Protein AF-A0A3Q7X0E3-F1 (afdb_monomer_lite)

InterPro domains:
  IPR002014 VHS domain [PF00790] (7-84)
  IPR002014 VHS domain [PS50179] (8-110)
  IPR002014 VHS domain [SM00288] (1-106)
  IPR008942 ENTH/VHS [G3DSA:1.25.40.90] (5-108)
  IPR008942 ENTH/VHS [SSF48464] (6-112)
  IPR044836 TOM1-like protein, plant [PTHR45898] (6-149)

Secondary structure (DSSP, 8-state):
-PPPHHHHHHHHHHHHHHHT-S-HHHHHHHHHHHHHHHHHH-HHHHHHHHHTTHHHHHHHHHHTT--HHHHHHHHHHHHHHHHHTTGGGSS-HHHHHHHHHHHHTT-----------------PPP---------------------------------

pLDDT: mean 77.33, std 24.78, range [30.59, 98.56]

Foldseek 3Di:
DQDPLVNLLVLLVVLLVQCPDLDLVSNLVSLVVLLVCPVPNPDSSVVSCVVSVVLVSLLVCLVVPHDPSNNVSSLVSLVVVCVVQPECPGPRNSSNVSNVVCVVVVDDDPDDPPPPPPPDDDDDDDDDDDDDDDDDDDDDDDDDDDDDDDDDDDDDDDD

Structure (mmCIF, N/CA/C/O backbone):
data_AF-A0A3Q7X0E3-F1
#
_entry.id   AF-A0A3Q7X0E3-F1
#
loop_
_atom_site.group_PDB
_atom_site.id
_atom_site.type_symbol
_atom_site.label_atom_id
_atom_site.label_alt_id
_atom_site.label_comp_id
_atom_site.label_asym_id
_atom_site.label_entity_id
_atom_site.label_seq_id
_atom_site.pdbx_PDB_ins_code
_atom_site.Cartn_x
_atom_site.Cartn_y
_atom_site.Cartn_z
_atom_site.occupancy
_atom_site.B_iso_or_equiv
_atom_site.auth_seq_id
_atom_site.auth_comp_id
_atom_site.auth_asym_id
_atom_site.auth_atom_id
_atom_site.pdbx_PDB_model_num
ATOM 1 N N . MET A 1 1 ? 23.088 -4.680 -8.335 1.00 47.22 1 MET A N 1
ATOM 2 C CA . MET A 1 1 ? 22.892 -6.137 -8.509 1.00 47.22 1 MET A CA 1
ATOM 3 C C . MET A 1 1 ? 21.424 -6.369 -8.857 1.00 47.22 1 MET A C 1
ATOM 5 O O . MET A 1 1 ? 20.577 -6.097 -8.020 1.00 47.22 1 MET A O 1
ATOM 9 N N . LEU A 1 2 ? 21.110 -6.764 -10.096 1.00 57.62 2 LEU A N 1
ATOM 10 C CA . LEU A 1 2 ? 19.732 -7.052 -10.519 1.00 57.62 2 LEU A CA 1
ATOM 11 C C . LEU A 1 2 ? 19.288 -8.387 -9.910 1.00 57.62 2 LEU A C 1
ATOM 13 O O . LEU A 1 2 ? 19.936 -9.412 -10.114 1.00 57.62 2 LEU A O 1
ATOM 17 N N . VAL A 1 3 ? 18.200 -8.375 -9.143 1.00 57.78 3 VAL A N 1
ATOM 18 C CA . VAL A 1 3 ? 17.571 -9.601 -8.643 1.00 57.78 3 VAL A CA 1
ATOM 19 C C . VAL A 1 3 ? 16.914 -10.303 -9.843 1.00 57.78 3 VAL A C 1
ATOM 21 O O . VAL A 1 3 ? 16.096 -9.676 -10.515 1.00 57.78 3 VAL A O 1
ATOM 24 N N . PRO A 1 4 ? 17.234 -11.576 -10.145 1.00 67.88 4 PRO A N 1
ATOM 25 C CA . PRO A 1 4 ? 16.556 -12.326 -11.201 1.00 67.88 4 PRO A CA 1
ATOM 26 C C . PRO A 1 4 ? 15.030 -12.305 -11.009 1.00 67.88 4 PRO A C 1
ATOM 28 O O . PRO A 1 4 ? 14.557 -12.533 -9.895 1.00 67.88 4 PRO A O 1
ATOM 31 N N . GLY A 1 5 ? 14.255 -12.078 -12.075 1.00 60.34 5 GLY A N 1
ATOM 32 C CA . GLY A 1 5 ? 12.800 -11.845 -11.986 1.00 60.34 5 GLY A CA 1
ATOM 33 C C . GLY A 1 5 ? 11.996 -12.951 -11.280 1.00 60.34 5 GLY A C 1
ATOM 34 O O . GLY A 1 5 ? 11.009 -12.668 -10.605 1.00 60.34 5 GLY A O 1
ATOM 35 N N . TRP A 1 6 ? 12.449 -14.210 -11.334 1.00 64.06 6 TRP A N 1
ATOM 36 C CA . TRP A 1 6 ? 11.823 -15.312 -10.589 1.00 64.06 6 TRP A CA 1
ATOM 37 C C . TRP A 1 6 ? 12.011 -15.183 -9.069 1.00 64.06 6 TRP A C 1
ATOM 39 O O . TRP A 1 6 ? 11.071 -15.422 -8.315 1.00 64.06 6 TRP A O 1
ATOM 49 N N . LYS A 1 7 ? 13.174 -14.695 -8.612 1.00 77.12 7 LYS A N 1
ATOM 50 C CA . LYS A 1 7 ? 13.427 -14.433 -7.187 1.00 77.12 7 LYS A CA 1
ATOM 51 C C . LYS A 1 7 ? 12.563 -13.282 -6.672 1.00 77.12 7 LYS A C 1
ATOM 53 O O . LYS A 1 7 ? 12.063 -13.361 -5.554 1.00 77.12 7 LYS A O 1
ATOM 58 N N . ALA A 1 8 ? 12.341 -12.241 -7.480 1.00 80.56 8 ALA A N 1
ATOM 59 C CA . ALA A 1 8 ? 11.477 -11.119 -7.103 1.00 80.56 8 ALA A CA 1
ATOM 60 C C . ALA A 1 8 ? 10.033 -11.581 -6.842 1.00 80.56 8 ALA A C 1
ATOM 62 O O . ALA A 1 8 ? 9.452 -11.263 -5.803 1.00 80.56 8 ALA A O 1
ATOM 63 N N . LYS A 1 9 ? 9.485 -12.411 -7.736 1.00 88.62 9 LYS A N 1
ATOM 64 C CA . LYS A 1 9 ? 8.144 -12.991 -7.590 1.00 88.62 9 LYS A CA 1
ATOM 65 C C . LYS A 1 9 ? 7.992 -13.811 -6.305 1.00 88.62 9 LYS A C 1
ATOM 67 O O . LYS A 1 9 ? 6.984 -13.687 -5.607 1.00 88.62 9 LYS A O 1
ATOM 72 N N . ASP A 1 10 ? 8.984 -14.631 -5.969 1.00 91.31 10 ASP A N 1
ATOM 73 C CA . ASP A 1 10 ? 8.937 -15.471 -4.768 1.00 91.31 10 ASP A CA 1
ATOM 74 C C . ASP A 1 10 ? 9.061 -14.656 -3.477 1.00 91.31 10 ASP A C 1
ATOM 76 O O . AS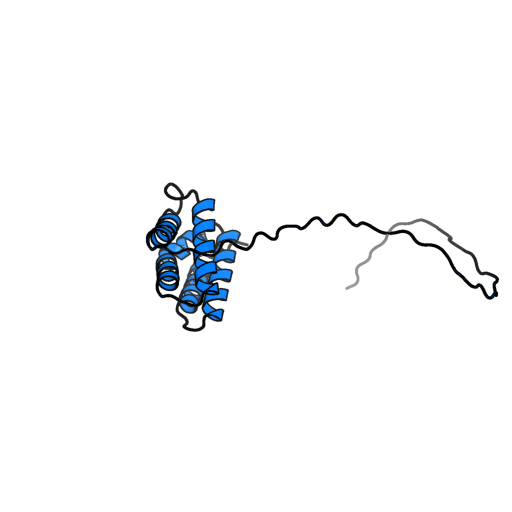P A 1 10 ? 8.332 -14.907 -2.513 1.00 91.31 10 ASP A O 1
ATOM 80 N N . VAL A 1 11 ? 9.903 -13.617 -3.474 1.00 92.50 11 VAL A N 1
ATOM 81 C CA . VAL A 1 11 ? 9.999 -12.665 -2.358 1.00 92.50 11 VAL A CA 1
ATOM 82 C C . VAL A 1 11 ? 8.658 -11.963 -2.130 1.00 92.50 11 VAL A C 1
ATOM 84 O O . VAL A 1 11 ? 8.159 -11.930 -1.003 1.00 92.50 11 VAL A O 1
ATOM 87 N N . VAL A 1 12 ? 8.018 -11.466 -3.191 1.00 95.75 12 VAL A N 1
ATOM 88 C CA . VAL A 1 12 ? 6.717 -10.785 -3.101 1.00 95.75 12 VAL A CA 1
ATOM 89 C C . VAL A 1 12 ? 5.618 -11.739 -2.613 1.00 95.75 12 VAL A C 1
ATOM 91 O O . VAL A 1 12 ? 4.822 -11.376 -1.742 1.00 95.75 12 VAL A O 1
ATOM 94 N N . LYS A 1 13 ? 5.606 -12.998 -3.070 1.00 95.56 13 LYS A N 1
ATOM 95 C CA . LYS A 1 13 ? 4.704 -14.035 -2.533 1.00 95.56 13 LYS A CA 1
ATOM 96 C C . LYS A 1 13 ? 4.932 -14.296 -1.043 1.00 95.56 13 LYS A C 1
ATOM 98 O O . LYS A 1 13 ? 3.964 -14.448 -0.293 1.00 95.56 13 LYS A O 1
ATOM 103 N N . ALA A 1 14 ? 6.187 -14.349 -0.597 1.00 96.62 14 ALA A N 1
ATOM 104 C CA . ALA A 1 14 ? 6.509 -14.537 0.812 1.00 96.62 14 ALA A CA 1
ATOM 105 C C . ALA A 1 14 ? 6.001 -13.360 1.661 1.00 96.62 14 ALA A C 1
ATOM 107 O O . ALA A 1 14 ? 5.378 -13.585 2.701 1.00 96.62 14 ALA A O 1
ATOM 108 N N . ILE A 1 15 ? 6.173 -12.122 1.189 1.00 97.69 15 ILE A N 1
ATOM 109 C CA . ILE A 1 15 ? 5.626 -10.918 1.836 1.00 97.69 15 ILE A CA 1
ATOM 110 C C . ILE A 1 15 ? 4.105 -10.994 1.917 1.00 97.69 15 ILE A C 1
ATOM 112 O O . ILE A 1 15 ? 3.545 -10.837 3.002 1.00 97.69 15 ILE A O 1
ATOM 116 N N . LYS A 1 16 ? 3.429 -11.329 0.812 1.00 98.12 16 LYS A N 1
ATOM 117 C CA . LYS A 1 16 ? 1.973 -11.524 0.783 1.00 98.12 16 LYS A CA 1
ATOM 118 C C . LYS A 1 16 ? 1.508 -12.514 1.855 1.00 98.12 16 LYS A C 1
ATOM 120 O O . LYS A 1 16 ? 0.546 -12.240 2.572 1.00 98.12 16 LYS A O 1
ATOM 125 N N . LYS A 1 17 ? 2.211 -13.641 2.020 1.00 98.06 17 LYS A N 1
ATOM 126 C CA . LYS A 1 17 ? 1.914 -14.625 3.074 1.00 98.06 17 LYS A CA 1
ATOM 127 C C . LYS A 1 17 ? 2.066 -14.030 4.479 1.00 98.06 17 LYS A C 1
ATOM 129 O O . LYS A 1 17 ? 1.244 -14.319 5.345 1.00 98.06 17 LYS A O 1
ATOM 134 N N . ARG A 1 18 ? 3.088 -13.200 4.719 1.00 98.19 18 ARG A N 1
ATOM 135 C CA . ARG A 1 18 ? 3.309 -12.537 6.018 1.00 98.19 18 ARG A CA 1
ATOM 136 C C . ARG A 1 18 ? 2.264 -11.457 6.315 1.00 98.19 18 ARG A C 1
ATOM 138 O O . ARG A 1 18 ? 1.818 -11.382 7.454 1.00 98.19 18 ARG A O 1
ATOM 145 N N . LEU A 1 19 ? 1.794 -10.717 5.309 1.00 97.62 19 LEU A N 1
ATOM 146 C CA . LEU A 1 19 ? 0.678 -9.767 5.450 1.00 97.62 19 LEU A CA 1
ATOM 147 C C . LEU A 1 19 ? -0.633 -10.458 5.867 1.00 97.62 19 LEU A C 1
ATOM 149 O O . LEU A 1 19 ? -1.445 -9.873 6.580 1.00 97.62 19 LEU A O 1
ATOM 153 N N . GLY A 1 20 ? -0.831 -11.717 5.468 1.00 95.19 20 GLY A N 1
ATOM 154 C CA . GLY A 1 20 ? -1.972 -12.537 5.889 1.00 95.19 20 GLY A CA 1
ATOM 155 C C . GLY A 1 20 ? -1.880 -13.113 7.310 1.00 95.19 20 GLY A C 1
ATOM 156 O O . GLY A 1 20 ? -2.808 -13.797 7.740 1.00 95.19 20 GLY A O 1
ATOM 157 N N . ASN A 1 21 ? -0.781 -12.886 8.039 1.00 95.75 21 ASN A N 1
ATOM 158 C CA . ASN A 1 21 ? -0.618 -13.378 9.407 1.00 95.75 21 ASN A CA 1
ATOM 159 C C . ASN A 1 21 ? -1.484 -12.570 10.393 1.00 95.75 21 ASN A C 1
ATOM 161 O O . ASN A 1 21 ? -1.670 -11.372 10.217 1.00 95.75 21 ASN A O 1
ATOM 165 N N . LYS A 1 22 ? -1.989 -13.215 11.452 1.00 93.00 22 LYS A N 1
ATOM 166 C CA . LYS A 1 22 ? -2.748 -12.558 12.532 1.00 93.00 22 LYS A CA 1
ATOM 167 C C . LYS A 1 22 ? -1.864 -11.739 13.479 1.00 93.00 22 LYS A C 1
ATOM 169 O O . LYS A 1 22 ? -2.374 -10.889 14.196 1.00 93.00 22 LYS A O 1
ATOM 174 N N . ASN A 1 23 ? -0.563 -12.026 13.525 1.00 96.75 23 ASN A N 1
ATOM 175 C CA . ASN A 1 23 ? 0.375 -11.340 14.402 1.00 96.75 23 ASN A CA 1
ATOM 176 C C . ASN A 1 23 ? 0.699 -9.932 13.849 1.00 96.75 23 ASN A C 1
ATOM 178 O O . ASN A 1 23 ? 1.258 -9.839 12.749 1.00 96.75 23 ASN A O 1
ATOM 182 N N . PRO A 1 24 ? 0.415 -8.852 14.603 1.00 96.62 24 PRO A N 1
ATOM 183 C CA . PRO A 1 24 ? 0.584 -7.482 14.119 1.00 96.62 24 PRO A CA 1
ATOM 184 C C . PRO A 1 24 ? 2.049 -7.123 13.848 1.00 96.62 24 PRO A C 1
ATOM 186 O O . PRO A 1 24 ? 2.336 -6.506 12.827 1.00 96.62 24 PRO A O 1
ATOM 189 N N . ASN A 1 25 ? 3.000 -7.598 14.660 1.00 97.62 25 ASN A N 1
ATOM 190 C CA . ASN A 1 25 ? 4.431 -7.374 14.414 1.00 97.62 25 ASN A CA 1
ATOM 191 C C . ASN A 1 25 ? 4.882 -8.030 13.102 1.00 97.62 25 ASN A C 1
ATOM 193 O O . ASN A 1 25 ? 5.638 -7.444 12.333 1.00 97.62 25 ASN A O 1
ATOM 197 N N . THR A 1 26 ? 4.373 -9.229 12.801 1.00 98.25 26 THR A N 1
ATOM 198 C CA . THR A 1 26 ? 4.659 -9.902 11.524 1.00 98.25 26 THR A CA 1
ATOM 199 C C . THR A 1 26 ? 4.139 -9.093 10.339 1.00 98.25 26 THR A C 1
ATOM 201 O O . THR A 1 26 ? 4.840 -8.966 9.335 1.00 98.25 26 THR A O 1
ATOM 204 N N . GLN A 1 27 ? 2.930 -8.537 10.445 1.00 98.00 27 GLN A N 1
ATOM 205 C CA . GLN A 1 27 ? 2.375 -7.671 9.407 1.00 98.00 27 GLN A CA 1
ATOM 206 C C . GLN A 1 27 ? 3.187 -6.381 9.274 1.00 98.00 27 GLN A C 1
ATOM 208 O O . GLN A 1 27 ? 3.565 -6.025 8.162 1.00 98.00 27 GLN A O 1
ATOM 213 N N . LEU A 1 28 ? 3.511 -5.721 10.387 1.00 98.12 28 LEU A N 1
ATOM 214 C CA . LEU A 1 28 ? 4.259 -4.467 10.404 1.00 98.12 28 LEU A CA 1
ATOM 215 C C . LEU A 1 28 ? 5.621 -4.613 9.716 1.00 98.12 28 LEU A C 1
ATOM 217 O O . LEU A 1 28 ? 5.928 -3.858 8.794 1.00 98.12 28 LEU A O 1
ATOM 221 N N . TYR A 1 29 ? 6.404 -5.628 10.093 1.00 98.38 29 TYR A N 1
ATOM 222 C CA . TYR A 1 29 ? 7.699 -5.884 9.461 1.00 98.38 29 TYR A CA 1
ATOM 223 C C . TYR A 1 29 ? 7.565 -6.268 7.985 1.00 98.38 29 TYR A C 1
ATOM 225 O O . TYR A 1 29 ? 8.403 -5.874 7.176 1.00 98.38 29 TYR A O 1
ATOM 233 N N . ALA A 1 30 ? 6.501 -6.979 7.601 1.00 98.50 30 ALA A N 1
ATOM 234 C CA . ALA A 1 30 ? 6.238 -7.276 6.196 1.00 98.50 30 ALA A CA 1
ATOM 235 C C . ALA A 1 30 ? 5.938 -6.006 5.382 1.00 98.50 30 ALA A C 1
ATOM 237 O O . ALA A 1 30 ? 6.432 -5.881 4.263 1.00 98.50 30 ALA A O 1
ATOM 238 N N . VAL A 1 31 ? 5.185 -5.050 5.941 1.00 98.31 31 VAL A N 1
ATOM 239 C CA . VAL A 1 31 ? 4.919 -3.749 5.302 1.00 98.31 31 VAL A CA 1
ATOM 240 C C . VAL A 1 31 ? 6.204 -2.922 5.197 1.00 98.31 31 VAL A C 1
ATOM 242 O O . VAL A 1 31 ? 6.473 -2.352 4.144 1.00 98.31 31 VAL A O 1
ATOM 245 N N . MET A 1 32 ? 7.037 -2.897 6.242 1.00 97.94 32 MET A N 1
ATOM 246 C CA . MET A 1 32 ? 8.328 -2.197 6.206 1.00 97.94 32 MET A CA 1
ATOM 247 C C . MET A 1 32 ? 9.268 -2.784 5.149 1.00 97.94 32 MET A C 1
ATOM 249 O O . MET A 1 32 ? 9.874 -2.034 4.389 1.00 97.94 32 MET A O 1
ATOM 253 N N . LEU A 1 33 ? 9.364 -4.113 5.065 1.00 97.88 33 LEU A N 1
ATOM 254 C CA . LEU A 1 33 ? 10.173 -4.773 4.043 1.00 97.88 33 LEU A CA 1
ATOM 255 C C . LEU A 1 33 ? 9.650 -4.473 2.634 1.00 97.88 33 LEU A C 1
ATOM 257 O O . LEU A 1 33 ? 10.441 -4.188 1.738 1.00 97.88 33 LEU A O 1
ATOM 261 N N . LEU A 1 34 ? 8.327 -4.510 2.444 1.00 97.88 34 LEU A N 1
ATOM 262 C CA . LEU A 1 34 ? 7.690 -4.171 1.174 1.00 97.88 34 LEU A CA 1
ATOM 263 C C . LEU A 1 34 ? 8.053 -2.750 0.725 1.00 97.88 34 LEU A C 1
ATOM 265 O O . LEU A 1 34 ? 8.430 -2.561 -0.427 1.00 97.88 34 LEU A O 1
ATOM 269 N N . GLU A 1 35 ? 7.988 -1.775 1.632 1.00 97.12 35 GLU A N 1
ATOM 270 C CA . GLU A 1 35 ? 8.394 -0.394 1.356 1.00 97.12 35 GLU A CA 1
ATOM 271 C C . GLU A 1 35 ? 9.859 -0.300 0.934 1.00 97.12 35 GLU A C 1
ATOM 273 O O . GLU A 1 35 ? 10.168 0.347 -0.064 1.00 97.12 35 GLU A O 1
ATOM 278 N N . MET A 1 36 ? 10.764 -0.981 1.645 1.00 96.62 36 MET A N 1
ATOM 279 C CA . MET A 1 36 ? 12.184 -0.948 1.289 1.00 96.62 36 MET A CA 1
ATOM 280 C C . MET A 1 36 ? 12.423 -1.558 -0.092 1.00 96.62 36 MET A C 1
ATOM 282 O O . MET A 1 36 ? 13.182 -1.001 -0.877 1.00 96.62 36 MET A O 1
ATOM 286 N N . LEU A 1 37 ? 11.759 -2.663 -0.432 1.00 94.81 37 LEU A N 1
ATOM 287 C CA . LEU A 1 37 ? 11.895 -3.258 -1.761 1.00 94.81 37 LEU A CA 1
ATOM 288 C C . LEU A 1 37 ? 11.382 -2.318 -2.857 1.00 94.81 37 LEU A C 1
ATOM 290 O O . LEU A 1 37 ? 12.083 -2.119 -3.848 1.00 94.81 37 LEU A O 1
ATOM 294 N N . MET A 1 38 ? 10.204 -1.717 -2.657 1.00 95.62 38 MET A N 1
ATOM 295 C CA . MET A 1 38 ? 9.610 -0.758 -3.596 1.00 95.62 38 MET A CA 1
ATOM 296 C C . MET A 1 38 ? 10.518 0.447 -3.841 1.00 95.62 38 MET A C 1
ATOM 298 O O . MET A 1 38 ? 10.786 0.784 -4.989 1.00 95.62 38 MET A O 1
ATOM 302 N N . ASN A 1 39 ? 11.094 1.016 -2.783 1.00 94.31 39 ASN A N 1
ATOM 303 C CA . ASN A 1 39 ? 11.918 2.217 -2.903 1.00 94.31 39 ASN A CA 1
ATOM 304 C C . ASN A 1 39 ? 13.308 1.969 -3.514 1.00 94.31 39 ASN A C 1
ATOM 306 O O . ASN A 1 39 ? 13.917 2.912 -4.009 1.00 94.31 39 ASN A O 1
ATOM 310 N N . ASN A 1 40 ? 13.832 0.737 -3.469 1.00 93.62 40 ASN A N 1
ATOM 311 C CA . ASN A 1 40 ? 15.226 0.456 -3.846 1.00 93.62 40 ASN A CA 1
ATOM 312 C C . ASN A 1 40 ? 15.395 -0.346 -5.148 1.00 93.62 40 ASN A C 1
ATOM 314 O O . ASN A 1 40 ? 16.491 -0.360 -5.704 1.00 93.62 40 ASN A O 1
ATOM 318 N N . ILE A 1 41 ? 14.364 -1.050 -5.631 1.00 90.12 41 ILE A N 1
ATOM 319 C CA . ILE A 1 41 ? 14.482 -1.958 -6.794 1.00 90.12 41 ILE A CA 1
ATOM 320 C C . ILE A 1 41 ? 13.866 -1.354 -8.069 1.00 90.12 41 ILE A C 1
ATOM 322 O O . ILE A 1 41 ? 14.226 -1.755 -9.176 1.00 90.12 41 ILE A O 1
ATOM 326 N N . GLY A 1 42 ? 12.983 -0.361 -7.930 1.00 87.00 42 GLY A N 1
ATOM 327 C CA . GLY A 1 42 ? 12.333 0.321 -9.050 1.00 87.00 42 GLY A CA 1
ATOM 328 C C . GLY A 1 42 ? 11.158 -0.456 -9.653 1.00 87.00 42 GLY A C 1
ATOM 329 O O . GLY A 1 42 ? 10.653 -1.422 -9.081 1.00 87.00 42 GLY A O 1
ATOM 330 N N . ASP A 1 43 ? 10.710 -0.028 -10.833 1.00 93.19 43 ASP A N 1
ATOM 331 C CA . ASP A 1 43 ? 9.405 -0.371 -11.425 1.00 93.19 43 ASP A CA 1
ATOM 332 C C . ASP A 1 43 ? 9.048 -1.860 -11.479 1.00 93.19 43 ASP A C 1
ATOM 334 O O . ASP A 1 43 ? 7.877 -2.216 -11.329 1.00 93.19 43 ASP A O 1
ATOM 338 N N . HIS A 1 44 ? 10.029 -2.743 -11.677 1.00 92.44 44 HIS A N 1
ATOM 339 C CA . HIS A 1 44 ? 9.764 -4.179 -11.759 1.00 92.44 44 HIS A CA 1
ATOM 340 C C . HIS A 1 44 ? 9.118 -4.718 -10.477 1.00 92.44 44 HIS A C 1
ATOM 342 O O . HIS A 1 44 ? 8.239 -5.578 -10.540 1.00 92.44 44 HIS A O 1
ATOM 348 N N . ILE A 1 45 ? 9.505 -4.201 -9.306 1.00 95.19 45 ILE A N 1
ATOM 349 C CA . ILE A 1 45 ? 8.923 -4.678 -8.054 1.00 95.19 45 ILE A CA 1
ATOM 350 C C . ILE A 1 45 ? 7.497 -4.161 -7.863 1.00 95.19 45 ILE A C 1
ATOM 352 O O . ILE A 1 45 ? 6.653 -4.905 -7.373 1.00 95.19 45 ILE A O 1
ATOM 356 N N . HIS A 1 46 ? 7.191 -2.945 -8.325 1.00 96.88 46 HIS A N 1
ATOM 357 C CA . HIS A 1 46 ? 5.829 -2.410 -8.318 1.00 96.88 46 HIS A CA 1
ATOM 358 C C . HIS A 1 46 ? 4.890 -3.262 -9.180 1.00 96.88 46 HIS A C 1
ATOM 360 O O . HIS A 1 46 ? 3.793 -3.597 -8.736 1.00 96.88 46 HIS A O 1
ATOM 366 N N . GLN A 1 47 ? 5.348 -3.701 -10.359 1.00 96.06 47 GLN A N 1
ATOM 367 C CA . GLN A 1 47 ? 4.605 -4.654 -11.192 1.00 96.06 47 GLN A CA 1
ATOM 368 C C . GLN A 1 47 ? 4.319 -5.954 -10.433 1.00 96.06 47 GLN A C 1
ATOM 370 O O . GLN A 1 47 ? 3.169 -6.371 -10.353 1.00 96.06 47 GLN A O 1
ATOM 375 N N . GLN A 1 48 ? 5.327 -6.548 -9.781 1.00 96.12 48 GLN A N 1
ATOM 376 C CA . GLN A 1 48 ? 5.120 -7.768 -8.991 1.00 96.12 48 GLN A CA 1
ATOM 377 C C . GLN A 1 48 ? 4.142 -7.565 -7.822 1.00 96.12 48 GLN A C 1
ATOM 379 O O . GLN A 1 48 ? 3.364 -8.462 -7.511 1.00 96.12 48 GLN A O 1
ATOM 384 N N . VAL A 1 49 ? 4.161 -6.404 -7.162 1.00 97.75 49 VAL A N 1
ATOM 385 C CA . VAL A 1 49 ? 3.237 -6.062 -6.065 1.00 97.75 49 VAL A CA 1
ATOM 386 C C . VAL A 1 49 ? 1.790 -5.981 -6.552 1.00 97.75 49 VAL A C 1
ATOM 388 O O . VAL A 1 49 ? 0.884 -6.444 -5.849 1.00 97.75 49 VAL A O 1
ATOM 391 N N . ILE A 1 50 ? 1.585 -5.424 -7.747 1.00 97.50 50 ILE A N 1
ATOM 392 C CA . ILE A 1 50 ? 0.279 -5.355 -8.408 1.00 97.50 50 ILE A CA 1
ATOM 393 C C . ILE A 1 50 ? -0.163 -6.759 -8.827 1.00 97.50 50 ILE A C 1
ATOM 395 O O . ILE A 1 50 ? -1.205 -7.208 -8.365 1.00 97.50 50 ILE A O 1
ATOM 399 N N . ASP A 1 51 ? 0.658 -7.491 -9.583 1.00 96.75 51 ASP A N 1
ATOM 400 C CA . ASP A 1 51 ? 0.347 -8.845 -10.068 1.00 96.75 51 ASP A CA 1
ATOM 401 C C . ASP A 1 51 ? 0.062 -9.831 -8.924 1.00 96.75 51 ASP A C 1
ATOM 403 O O . ASP A 1 51 ? -0.734 -10.764 -9.046 1.00 96.75 51 ASP A O 1
ATOM 407 N N . ALA A 1 52 ? 0.726 -9.644 -7.781 1.00 96.94 52 ALA A N 1
ATOM 408 C CA . ALA A 1 52 ? 0.511 -10.451 -6.590 1.00 96.94 52 ALA A CA 1
ATOM 409 C C . ALA A 1 52 ? -0.723 -10.028 -5.779 1.00 96.94 52 ALA A C 1
ATOM 411 O O . ALA A 1 52 ? -0.989 -10.656 -4.752 1.00 96.94 52 ALA A O 1
ATOM 412 N N . GLU A 1 53 ? -1.487 -9.017 -6.190 1.00 97.75 53 GLU A N 1
ATOM 413 C CA . GLU A 1 53 ? -2.674 -8.517 -5.487 1.00 97.75 53 GLU A CA 1
ATOM 414 C C . GLU A 1 53 ? -2.370 -8.113 -4.030 1.00 97.75 53 GLU A C 1
ATOM 416 O O . GLU A 1 53 ? -3.138 -8.396 -3.103 1.00 97.75 53 GLU A O 1
ATOM 421 N N . ILE A 1 54 ? -1.220 -7.472 -3.790 1.00 98.50 54 ILE A N 1
ATOM 422 C CA . ILE A 1 54 ? -0.857 -6.984 -2.450 1.00 98.50 54 ILE A CA 1
ATOM 423 C C . ILE A 1 54 ? -1.643 -5.721 -2.091 1.00 98.50 54 ILE A C 1
ATOM 425 O O . ILE A 1 54 ? -2.113 -5.606 -0.960 1.00 98.50 54 ILE A O 1
ATOM 429 N N . ILE A 1 55 ? -1.839 -4.794 -3.034 1.00 98.56 55 ILE A N 1
ATOM 430 C CA . ILE A 1 55 ? -2.530 -3.517 -2.776 1.00 98.56 55 ILE A CA 1
ATOM 431 C C . ILE A 1 55 ? -3.941 -3.738 -2.179 1.00 98.56 55 ILE A C 1
ATOM 433 O O . ILE A 1 55 ? -4.238 -3.154 -1.133 1.00 98.56 55 ILE A O 1
ATOM 437 N N . PRO A 1 56 ? -4.797 -4.633 -2.716 1.00 98.25 56 PRO A N 1
ATOM 438 C CA . PRO A 1 56 ? -6.097 -4.923 -2.103 1.00 98.25 56 PRO A CA 1
ATOM 439 C C . PRO A 1 56 ? -6.008 -5.540 -0.700 1.00 98.25 56 PRO A C 1
ATOM 441 O O . PRO A 1 56 ? -6.893 -5.328 0.134 1.00 98.25 56 PRO A O 1
ATOM 444 N N . ILE A 1 57 ? -4.948 -6.303 -0.405 1.00 98.06 57 ILE A N 1
ATOM 445 C CA . ILE A 1 57 ? -4.709 -6.860 0.935 1.00 98.06 57 ILE A CA 1
ATOM 446 C C . ILE A 1 57 ? -4.401 -5.736 1.921 1.00 98.06 57 ILE A C 1
ATOM 448 O O . ILE A 1 57 ? -4.987 -5.711 3.002 1.00 98.06 57 ILE A O 1
ATOM 452 N N . LEU A 1 58 ? -3.546 -4.789 1.535 1.00 98.12 58 LEU A N 1
ATOM 453 C CA . LEU A 1 58 ? -3.211 -3.618 2.343 1.00 98.12 58 LEU A CA 1
ATOM 454 C C . LEU A 1 58 ? -4.467 -2.809 2.702 1.00 98.12 58 LEU A C 1
ATOM 456 O O . LEU A 1 58 ? -4.730 -2.566 3.881 1.00 98.12 58 LEU A O 1
ATOM 460 N N . VAL A 1 59 ? -5.307 -2.495 1.711 1.00 97.56 59 VAL A N 1
ATOM 461 C CA . VAL A 1 59 ? -6.588 -1.794 1.920 1.00 97.56 59 VAL A CA 1
ATOM 462 C C . VAL A 1 59 ? -7.493 -2.563 2.888 1.00 97.56 59 VAL A C 1
ATOM 464 O O . VAL A 1 59 ? -8.059 -1.988 3.820 1.00 97.56 59 VAL A O 1
ATOM 467 N N . LYS A 1 60 ? -7.601 -3.886 2.717 1.00 97.00 60 LYS A N 1
ATOM 468 C CA . LYS A 1 60 ? -8.407 -4.750 3.590 1.00 97.00 60 LYS A CA 1
ATOM 469 C C . LYS A 1 60 ? -7.906 -4.736 5.037 1.00 97.00 60 LYS A C 1
ATOM 471 O O . LYS A 1 60 ? -8.730 -4.699 5.948 1.00 97.00 60 LYS A O 1
ATOM 476 N N . ILE A 1 61 ? -6.589 -4.755 5.258 1.00 96.06 61 ILE A N 1
ATOM 477 C CA . ILE A 1 61 ? -5.991 -4.673 6.601 1.00 96.06 61 ILE A CA 1
ATOM 478 C C . ILE A 1 61 ? -6.355 -3.336 7.259 1.00 96.06 61 ILE A C 1
ATOM 480 O O . ILE A 1 61 ? -6.789 -3.330 8.414 1.00 96.06 61 ILE A O 1
ATOM 484 N N . VAL A 1 62 ? -6.261 -2.219 6.530 1.00 95.50 62 VAL A N 1
ATOM 485 C CA . VAL A 1 62 ? -6.606 -0.893 7.072 1.00 95.50 62 VAL A CA 1
ATOM 486 C C . VAL A 1 62 ? -8.088 -0.798 7.438 1.00 95.50 62 VAL A C 1
ATOM 488 O O . VAL A 1 62 ? -8.417 -0.306 8.521 1.00 95.50 62 VAL A O 1
ATOM 491 N N . LYS A 1 63 ? -8.978 -1.316 6.580 1.00 93.75 63 LYS A N 1
ATOM 492 C CA . LYS A 1 63 ? -10.436 -1.283 6.787 1.00 93.75 63 LYS A CA 1
ATOM 493 C C . LYS A 1 63 ? -10.921 -2.203 7.916 1.00 93.75 63 LYS A C 1
ATOM 495 O O . LYS A 1 63 ? -11.893 -1.876 8.587 1.00 93.75 63 LYS A O 1
ATOM 500 N N . LYS A 1 64 ? -10.240 -3.323 8.188 1.00 90.44 64 LYS A N 1
ATOM 501 C CA . LYS A 1 64 ? -10.638 -4.307 9.220 1.00 90.44 64 LYS A CA 1
ATOM 502 C C . LYS A 1 64 ? -10.376 -3.887 10.677 1.00 90.44 64 LYS A C 1
ATOM 504 O O . LYS A 1 64 ? -10.470 -4.733 11.559 1.00 90.44 64 LYS A O 1
ATOM 509 N N . LYS A 1 65 ? -10.059 -2.612 10.947 1.00 74.38 65 LYS A N 1
ATOM 510 C CA . LYS A 1 65 ? -9.650 -2.120 12.282 1.00 74.38 65 LYS A CA 1
ATOM 511 C C . LYS A 1 65 ? -8.527 -2.972 12.908 1.00 74.38 65 LYS A C 1
ATOM 513 O O . LYS A 1 65 ? -8.567 -3.286 14.091 1.00 74.38 65 LYS A O 1
ATOM 518 N N . SER A 1 66 ? -7.537 -3.349 12.099 1.00 79.31 66 SER A N 1
ATOM 519 C CA . SER A 1 66 ? -6.298 -3.996 12.562 1.00 79.31 66 SER A CA 1
ATOM 520 C C . SER A 1 66 ? -5.521 -3.120 13.562 1.00 79.31 66 SER A C 1
ATOM 522 O O . SER A 1 66 ? -5.897 -1.975 13.819 1.00 79.31 66 SER A O 1
ATOM 524 N N . ASP A 1 67 ? -4.421 -3.646 14.099 1.00 93.69 67 ASP A N 1
ATOM 525 C CA . ASP A 1 67 ? -3.515 -2.914 14.991 1.00 93.69 67 ASP A CA 1
ATOM 526 C C . ASP A 1 67 ? -3.129 -1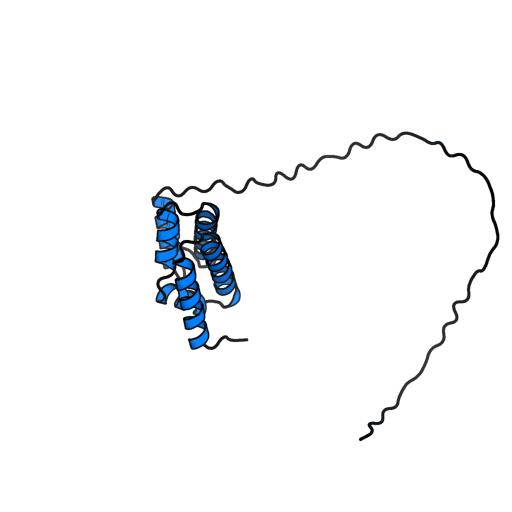.527 14.434 1.00 93.69 67 ASP A C 1
ATOM 528 O O . ASP A 1 67 ? -2.849 -1.382 13.239 1.00 93.69 67 ASP A O 1
ATOM 532 N N . LEU A 1 68 ? -3.167 -0.497 15.288 1.00 93.06 68 LEU A N 1
ATOM 533 C CA . LEU A 1 68 ? -3.033 0.903 14.872 1.00 93.06 68 LEU A CA 1
ATOM 534 C C . LEU A 1 68 ? -1.694 1.173 14.153 1.00 93.06 68 LEU A C 1
ATOM 536 O O . LEU A 1 68 ? -1.757 1.672 13.026 1.00 93.06 68 LEU A O 1
ATOM 540 N N . PRO A 1 69 ? -0.524 0.779 14.701 1.00 94.62 69 PRO A N 1
ATOM 541 C CA . PRO A 1 69 ? 0.760 0.859 14.001 1.00 94.62 69 PRO A CA 1
ATOM 542 C C . PRO A 1 69 ? 0.757 0.241 12.599 1.00 94.62 69 PRO A C 1
ATOM 544 O O . PRO A 1 69 ? 1.287 0.831 11.657 1.00 94.62 69 PRO A O 1
ATOM 547 N N . VAL A 1 70 ? 0.138 -0.932 12.426 1.00 96.31 70 VAL A N 1
ATOM 548 C CA . VAL A 1 70 ? 0.045 -1.591 11.112 1.00 96.31 70 VAL A CA 1
ATOM 549 C C . VAL A 1 70 ? -0.792 -0.752 10.151 1.00 96.31 70 VAL A C 1
ATOM 551 O O . VAL A 1 70 ? -0.381 -0.515 9.015 1.00 96.31 70 VAL A O 1
ATOM 554 N N . ARG A 1 71 ? -1.964 -0.283 10.594 1.00 95.25 71 ARG A N 1
ATOM 555 C CA . ARG A 1 71 ? -2.864 0.522 9.756 1.00 95.25 71 ARG A CA 1
ATOM 556 C C . ARG A 1 71 ? -2.201 1.824 9.316 1.00 95.25 71 ARG A C 1
ATOM 558 O O . ARG A 1 71 ? -2.280 2.170 8.140 1.00 95.25 71 ARG A O 1
ATOM 565 N N . GLU A 1 72 ? -1.540 2.507 10.243 1.00 95.06 72 GLU A N 1
ATOM 566 C CA . GLU A 1 72 ? -0.861 3.779 9.995 1.00 95.06 72 GLU A CA 1
ATOM 567 C C . GLU A 1 72 ? 0.311 3.599 9.034 1.00 95.06 72 GLU A C 1
ATOM 569 O O . GLU A 1 72 ? 0.430 4.326 8.048 1.00 95.06 72 GLU A O 1
ATOM 574 N N . ARG A 1 73 ? 1.122 2.554 9.238 1.00 96.75 73 ARG A N 1
ATOM 575 C CA . ARG A 1 73 ? 2.236 2.249 8.340 1.00 96.75 73 ARG A CA 1
ATOM 576 C C . ARG A 1 73 ? 1.768 1.953 6.917 1.00 96.75 73 ARG A C 1
ATOM 578 O O . ARG A 1 73 ? 2.388 2.430 5.973 1.00 96.75 73 ARG A O 1
ATOM 585 N N . ILE A 1 74 ? 0.680 1.197 6.757 1.00 97.50 74 ILE A N 1
ATOM 586 C CA . ILE A 1 74 ? 0.114 0.888 5.437 1.00 97.50 74 ILE A CA 1
ATOM 587 C C . ILE A 1 74 ? -0.427 2.143 4.753 1.00 97.50 74 ILE A C 1
ATOM 589 O O . ILE A 1 74 ? -0.198 2.332 3.561 1.00 97.50 74 ILE A O 1
ATOM 593 N N . PHE A 1 75 ? -1.150 2.990 5.482 1.00 95.88 75 PHE A N 1
ATOM 594 C CA . PHE A 1 75 ? -1.694 4.216 4.909 1.00 95.88 75 PHE A CA 1
ATOM 595 C C . PHE A 1 75 ? -0.580 5.157 4.448 1.00 95.88 75 PHE A C 1
ATOM 597 O O . PHE A 1 75 ? -0.603 5.595 3.302 1.00 95.88 75 PHE A O 1
ATOM 604 N N . LEU A 1 76 ? 0.430 5.388 5.297 1.00 96.19 76 LEU A N 1
ATOM 605 C CA . LEU A 1 76 ? 1.598 6.202 4.950 1.00 96.19 76 LEU A CA 1
ATOM 606 C C . LEU A 1 76 ? 2.358 5.632 3.749 1.00 96.19 76 LEU A C 1
ATOM 608 O O . LEU A 1 76 ? 2.791 6.390 2.887 1.00 96.19 76 LEU A O 1
ATOM 612 N N . LEU A 1 77 ? 2.490 4.305 3.666 1.00 97.69 77 LEU A N 1
ATOM 613 C CA . LEU A 1 77 ? 3.084 3.646 2.506 1.00 97.69 77 LEU A CA 1
ATOM 614 C C . LEU A 1 77 ? 2.304 3.961 1.223 1.00 97.69 77 LEU A C 1
ATOM 616 O O . LEU A 1 77 ? 2.908 4.345 0.223 1.00 97.69 77 LEU A O 1
ATOM 620 N N . LEU A 1 78 ? 0.978 3.793 1.239 1.00 97.88 78 LEU A N 1
ATOM 621 C CA . LEU A 1 78 ? 0.127 4.052 0.075 1.00 97.88 78 LEU A CA 1
ATOM 622 C C . LEU A 1 78 ? 0.141 5.530 -0.327 1.00 97.88 78 LEU A C 1
ATOM 624 O O . LEU A 1 78 ? 0.242 5.808 -1.517 1.00 97.88 78 LEU A O 1
ATOM 628 N N . ASP A 1 79 ? 0.094 6.449 0.639 1.00 97.19 79 ASP A N 1
ATOM 629 C CA . ASP A 1 79 ? 0.142 7.896 0.406 1.00 97.19 79 ASP A CA 1
ATOM 630 C C . ASP A 1 79 ? 1.479 8.349 -0.203 1.00 97.19 79 ASP A C 1
ATOM 632 O O . ASP A 1 79 ? 1.523 9.019 -1.239 1.00 97.19 79 ASP A O 1
ATOM 636 N N . ALA A 1 80 ? 2.594 7.905 0.383 1.00 96.75 80 ALA A N 1
ATOM 637 C CA . ALA A 1 80 ? 3.921 8.228 -0.127 1.00 96.75 80 ALA A CA 1
ATOM 638 C C . ALA A 1 80 ? 4.143 7.639 -1.527 1.00 96.75 80 ALA A C 1
ATOM 640 O O . ALA A 1 80 ? 4.649 8.326 -2.411 1.00 96.75 80 ALA A O 1
ATOM 641 N N . THR A 1 81 ? 3.719 6.388 -1.744 1.00 97.69 81 THR A N 1
ATOM 642 C CA . THR A 1 81 ? 3.888 5.696 -3.030 1.00 97.69 81 THR A CA 1
ATOM 643 C C . THR A 1 81 ? 3.021 6.319 -4.124 1.00 97.69 81 THR A C 1
ATOM 645 O O . THR A 1 81 ? 3.493 6.507 -5.241 1.00 97.69 81 THR A O 1
ATOM 648 N N . GLN A 1 82 ? 1.760 6.672 -3.838 1.00 97.38 82 GLN A N 1
ATOM 649 C CA . GLN A 1 82 ? 0.924 7.339 -4.841 1.00 97.38 82 GLN A CA 1
ATOM 650 C C . GLN A 1 82 ? 1.467 8.731 -5.184 1.00 97.38 82 GLN A C 1
ATOM 652 O O . GLN A 1 82 ? 1.524 9.077 -6.362 1.00 97.38 82 GLN A O 1
ATOM 657 N N . THR A 1 83 ? 1.950 9.482 -4.187 1.00 96.25 83 THR A N 1
ATOM 658 C CA . THR A 1 83 ? 2.513 10.822 -4.400 1.00 96.25 83 THR A CA 1
ATOM 659 C C . THR A 1 83 ? 3.779 10.759 -5.253 1.00 96.25 83 THR A C 1
ATOM 661 O O . THR A 1 83 ? 3.915 11.519 -6.210 1.00 96.25 83 THR A O 1
ATOM 664 N N . SER A 1 84 ? 4.693 9.831 -4.952 1.00 95.94 84 SER A N 1
ATOM 665 C CA . SER A 1 84 ? 5.968 9.716 -5.669 1.00 95.94 84 SER A CA 1
ATOM 666 C C . SER A 1 84 ? 5.821 9.188 -7.097 1.00 95.94 84 SER A C 1
ATOM 668 O O . SER A 1 84 ? 6.638 9.520 -7.954 1.00 95.94 84 SER A O 1
ATOM 670 N N . LEU A 1 85 ? 4.780 8.398 -7.376 1.00 95.81 85 LEU A N 1
ATOM 671 C CA . LEU A 1 85 ? 4.557 7.767 -8.681 1.00 95.81 85 LEU A CA 1
ATOM 672 C C . LEU A 1 85 ? 3.590 8.540 -9.593 1.00 95.81 85 LEU A C 1
ATOM 674 O O . LEU A 1 85 ? 3.213 8.019 -10.644 1.00 95.81 85 LEU A O 1
ATOM 678 N N . GLY A 1 86 ? 3.205 9.767 -9.226 1.00 96.50 86 GLY A N 1
ATOM 679 C CA . GLY A 1 86 ? 2.404 10.667 -10.069 1.00 96.50 86 GLY A CA 1
ATOM 680 C C . GLY A 1 86 ? 0.884 10.576 -9.879 1.00 96.50 86 GLY A C 1
ATOM 681 O O . GLY A 1 86 ? 0.128 11.075 -10.713 1.00 96.50 86 GLY A O 1
ATOM 682 N N . GLY A 1 87 ? 0.414 9.952 -8.797 1.00 96.62 87 GLY A N 1
ATOM 683 C CA . GLY A 1 87 ? -0.998 9.922 -8.417 1.00 96.62 87 GLY A CA 1
ATOM 684 C C . GLY A 1 87 ? -1.902 9.241 -9.451 1.00 96.62 87 GLY A C 1
ATOM 685 O O . GLY A 1 87 ? -1.571 8.186 -9.996 1.00 96.62 87 GLY A O 1
ATOM 686 N N . ALA A 1 88 ? -3.069 9.838 -9.710 1.00 96.31 88 ALA A N 1
ATOM 687 C CA . ALA A 1 88 ? -4.100 9.285 -10.597 1.00 96.31 88 ALA A CA 1
ATOM 688 C C . ALA A 1 88 ? -3.640 9.104 -12.054 1.00 96.31 88 ALA A C 1
ATOM 690 O O . ALA A 1 88 ? -4.082 8.172 -12.722 1.00 96.31 88 ALA A O 1
ATOM 691 N N . SER A 1 89 ? -2.742 9.972 -12.524 1.00 97.25 89 SER A N 1
ATOM 692 C CA . SER A 1 89 ? -2.183 9.947 -13.885 1.00 97.25 89 SER A CA 1
ATOM 693 C C . SER A 1 89 ? -0.803 9.281 -13.941 1.00 97.25 89 SER A C 1
ATOM 695 O O . SER A 1 89 ? -0.114 9.355 -14.957 1.00 97.25 89 SER A O 1
ATOM 697 N N . GLY A 1 90 ? -0.375 8.676 -12.832 1.00 95.88 90 GLY A N 1
ATOM 698 C CA . GLY A 1 90 ? 0.926 8.047 -12.677 1.00 95.88 90 GLY A CA 1
ATOM 699 C C . GLY A 1 90 ? 1.059 6.708 -13.398 1.00 95.88 90 GLY A C 1
ATOM 700 O O . GLY A 1 90 ? 0.091 6.137 -13.897 1.00 95.88 90 GLY A O 1
ATOM 701 N N . LYS A 1 91 ? 2.275 6.151 -13.385 1.00 95.44 91 LYS A N 1
ATOM 702 C CA . LYS A 1 91 ? 2.571 4.838 -13.995 1.00 95.44 91 LYS A CA 1
ATOM 703 C C . LYS A 1 91 ? 1.815 3.682 -13.328 1.00 95.44 91 LYS A C 1
ATOM 705 O O . LYS A 1 91 ? 1.524 2.676 -13.970 1.00 95.44 91 LYS A O 1
ATOM 710 N N . PHE A 1 92 ? 1.510 3.830 -12.042 1.00 97.50 92 PHE A N 1
ATOM 711 C CA . PHE A 1 92 ? 0.867 2.810 -11.217 1.00 97.50 92 PHE A CA 1
ATOM 712 C C . PHE A 1 92 ? -0.351 3.399 -10.477 1.00 97.50 92 PHE A C 1
ATOM 714 O O . PHE A 1 92 ? -0.320 3.567 -9.252 1.00 97.50 92 PHE A O 1
ATOM 721 N N . PRO A 1 93 ? -1.447 3.728 -11.191 1.00 97.75 93 PRO A N 1
ATOM 722 C CA . PRO A 1 93 ? -2.613 4.417 -10.621 1.00 97.75 93 PRO A CA 1
ATOM 723 C C . PRO A 1 93 ? -3.365 3.588 -9.562 1.00 97.75 93 PRO A C 1
ATOM 725 O O . PRO A 1 93 ? -4.187 4.114 -8.809 1.00 97.75 93 PRO A O 1
ATOM 728 N N . GLN A 1 94 ? -3.074 2.289 -9.451 1.00 98.50 94 GLN A N 1
ATOM 729 C CA . GLN A 1 94 ? -3.625 1.396 -8.433 1.00 98.50 94 GLN A CA 1
ATOM 730 C C . GLN A 1 94 ? -3.302 1.874 -7.009 1.00 98.50 94 GLN A C 1
ATOM 732 O O . GLN A 1 94 ? -4.148 1.737 -6.124 1.00 98.50 94 GLN A O 1
ATOM 737 N N . TYR A 1 95 ? -2.121 2.465 -6.784 1.00 98.44 95 TYR A N 1
ATOM 738 C CA . TYR A 1 95 ? -1.759 3.029 -5.479 1.00 98.44 95 TYR A CA 1
ATOM 739 C C . TYR A 1 95 ? -2.628 4.239 -5.131 1.00 98.44 95 TYR A C 1
ATOM 741 O O . TYR A 1 95 ? -3.162 4.303 -4.024 1.00 98.44 95 TYR A O 1
ATOM 749 N N . TYR A 1 96 ? -2.847 5.146 -6.091 1.00 98.38 96 TYR A N 1
ATOM 750 C CA . TYR A 1 96 ? -3.754 6.284 -5.920 1.00 98.38 96 TYR A CA 1
ATOM 751 C C . TYR A 1 96 ? -5.177 5.818 -5.604 1.00 98.38 96 T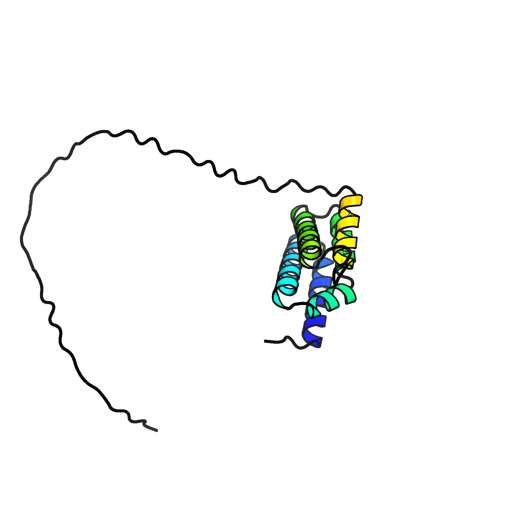YR A C 1
ATOM 753 O O . TYR A 1 96 ? -5.774 6.270 -4.630 1.00 98.38 96 TYR A O 1
ATOM 761 N N . LYS A 1 97 ? -5.704 4.853 -6.370 1.00 98.38 97 LYS A N 1
ATOM 762 C CA . LYS A 1 97 ? -7.046 4.303 -6.133 1.00 98.38 97 LYS A CA 1
ATOM 763 C C . LYS A 1 97 ? -7.175 3.695 -4.735 1.00 98.38 97 LYS A C 1
ATOM 765 O O . LYS A 1 97 ? -8.210 3.858 -4.097 1.00 98.38 97 LYS A O 1
ATOM 770 N N . ALA A 1 98 ? -6.143 3.000 -4.258 1.00 98.38 98 ALA A N 1
ATOM 771 C CA . ALA A 1 98 ? -6.122 2.408 -2.925 1.00 98.38 98 ALA A CA 1
ATOM 772 C C . ALA A 1 98 ? -6.075 3.461 -1.813 1.00 98.38 98 ALA A C 1
ATOM 774 O O . ALA A 1 98 ? -6.827 3.359 -0.848 1.00 98.38 98 ALA A O 1
ATOM 775 N N . TYR A 1 99 ? -5.231 4.482 -1.960 1.00 98.00 99 TYR A N 1
ATOM 776 C CA . TYR A 1 99 ? -5.183 5.615 -1.039 1.00 98.00 99 TYR A CA 1
ATOM 777 C C . TYR A 1 99 ? -6.535 6.339 -0.977 1.00 98.00 99 TYR A C 1
ATOM 779 O O . TYR A 1 99 ? -7.104 6.498 0.102 1.00 98.00 99 TYR A O 1
ATOM 787 N N . TYR A 1 100 ? -7.097 6.697 -2.134 1.00 97.06 100 TYR A N 1
ATOM 788 C CA . TYR A 1 100 ? -8.372 7.406 -2.216 1.00 97.06 100 TYR A CA 1
ATOM 789 C C . TYR A 1 100 ? -9.535 6.584 -1.637 1.00 97.06 100 TYR A C 1
ATOM 791 O O . TYR A 1 100 ? -10.381 7.120 -0.925 1.00 97.06 100 TYR A O 1
ATOM 799 N N . ASP A 1 101 ? -9.554 5.266 -1.858 1.00 97.75 101 ASP A N 1
ATOM 800 C CA . ASP A 1 101 ? -10.531 4.360 -1.239 1.00 97.75 101 ASP A CA 1
ATOM 801 C C . ASP A 1 101 ? -10.456 4.390 0.302 1.00 97.75 101 ASP A C 1
ATOM 803 O O . ASP A 1 101 ? -11.480 4.364 0.981 1.00 97.75 101 ASP A O 1
ATOM 807 N N . LEU A 1 102 ? -9.259 4.510 0.884 1.00 96.25 102 LEU A N 1
ATOM 808 C CA . LEU A 1 102 ? -9.103 4.656 2.335 1.00 96.25 102 LEU A CA 1
ATOM 809 C C . LEU A 1 102 ? -9.538 6.038 2.838 1.00 96.25 102 LEU A C 1
ATOM 811 O O . LEU A 1 102 ? -10.239 6.116 3.847 1.00 96.25 102 LEU A O 1
ATOM 815 N N . VAL A 1 103 ? -9.175 7.111 2.130 1.00 94.69 103 VAL A N 1
ATOM 816 C CA . VAL A 1 103 ? -9.587 8.483 2.477 1.00 94.69 103 VAL A CA 1
ATOM 817 C C . VAL A 1 103 ? -11.108 8.629 2.413 1.00 94.69 103 VAL A C 1
ATOM 819 O O . VAL A 1 103 ? -11.721 9.117 3.359 1.00 94.69 103 VAL A O 1
ATOM 822 N N . SER A 1 104 ? -11.735 8.137 1.342 1.00 95.44 104 SER A N 1
ATOM 823 C CA . SER A 1 104 ? -13.195 8.167 1.170 1.00 95.44 104 SER A CA 1
ATOM 824 C C . SER A 1 104 ? -13.942 7.337 2.222 1.00 95.44 104 SER A C 1
ATOM 826 O O . SER A 1 104 ? -15.066 7.669 2.585 1.00 95.44 104 SER A O 1
ATOM 828 N N . ALA A 1 105 ? -13.298 6.305 2.780 1.00 93.31 105 ALA A N 1
ATOM 829 C CA . ALA A 1 105 ? -13.819 5.527 3.901 1.00 93.31 105 ALA A CA 1
ATOM 830 C C . ALA A 1 105 ? -13.634 6.213 5.274 1.00 93.31 105 ALA A C 1
ATOM 832 O O . ALA A 1 105 ? -13.924 5.600 6.303 1.00 93.31 105 ALA A O 1
ATOM 833 N N . GLY A 1 106 ? -13.136 7.454 5.313 1.00 90.38 106 GLY A N 1
ATOM 834 C CA . GLY A 1 106 ? -12.958 8.235 6.538 1.00 90.38 106 GLY A CA 1
ATOM 835 C C . GLY A 1 106 ? -11.763 7.801 7.388 1.00 90.38 106 GLY A C 1
ATOM 836 O O . GLY A 1 106 ? -11.730 8.073 8.588 1.00 90.38 106 GLY A O 1
ATOM 837 N N . VAL A 1 107 ? -10.783 7.104 6.803 1.00 87.00 107 VAL A N 1
ATOM 838 C CA . VAL A 1 107 ? -9.554 6.751 7.516 1.00 87.00 107 VAL A CA 1
ATOM 839 C C . VAL A 1 107 ? -8.757 8.030 7.784 1.00 87.00 107 VAL A C 1
ATOM 841 O O . VAL A 1 107 ? -8.119 8.574 6.890 1.00 87.00 107 VAL A O 1
ATOM 844 N N . GLN A 1 108 ? -8.802 8.500 9.030 1.00 75.12 108 GLN A N 1
ATOM 845 C CA . GLN A 1 108 ? -7.973 9.590 9.534 1.00 75.12 108 GLN A CA 1
ATOM 846 C C . GLN A 1 108 ? -6.859 9.011 10.405 1.00 75.12 108 GLN A C 1
ATOM 848 O O . GLN A 1 108 ? -7.111 8.129 11.232 1.00 75.12 108 GLN A O 1
ATOM 853 N N . PHE A 1 109 ? -5.642 9.518 10.234 1.00 67.19 109 PHE A N 1
ATOM 854 C CA . PHE A 1 109 ? -4.545 9.264 11.162 1.00 67.19 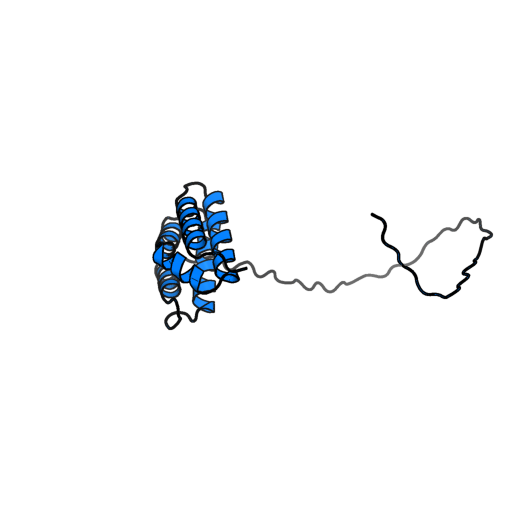109 PHE A CA 1
ATOM 855 C C . PHE A 1 109 ? -4.188 10.555 11.888 1.00 67.19 109 PHE A C 1
ATOM 857 O O . PHE A 1 109 ? -4.223 11.622 11.265 1.00 67.19 109 PHE A O 1
ATOM 864 N N . PRO A 1 110 ? -3.865 10.483 13.190 1.00 60.84 110 PRO A N 1
ATOM 865 C CA . PRO A 1 110 ? -3.324 11.633 13.886 1.00 60.84 110 PRO A CA 1
ATOM 866 C C . PRO A 1 110 ? -2.067 12.071 13.132 1.00 60.84 110 PRO A C 1
ATOM 868 O O . PRO A 1 110 ? -1.171 11.266 12.881 1.00 60.84 110 PRO A O 1
ATOM 871 N N . GLN A 1 111 ? -2.007 13.339 12.719 1.00 57.84 111 GLN A N 1
ATOM 872 C CA . GLN A 1 111 ? -0.747 13.894 12.238 1.00 57.84 111 GLN A CA 1
ATOM 873 C C . GLN A 1 111 ? 0.315 13.598 13.294 1.00 57.84 111 GLN A C 1
ATOM 875 O O . GLN A 1 111 ? 0.076 13.821 14.485 1.00 57.84 111 GLN A O 1
ATOM 880 N N . ARG A 1 112 ? 1.477 13.091 12.857 1.00 56.44 112 ARG A N 1
ATOM 881 C CA . ARG A 1 112 ? 2.663 13.012 13.714 1.00 56.44 112 ARG A CA 1
ATOM 882 C C . ARG A 1 112 ? 2.762 14.342 14.440 1.00 56.44 112 ARG A C 1
ATOM 884 O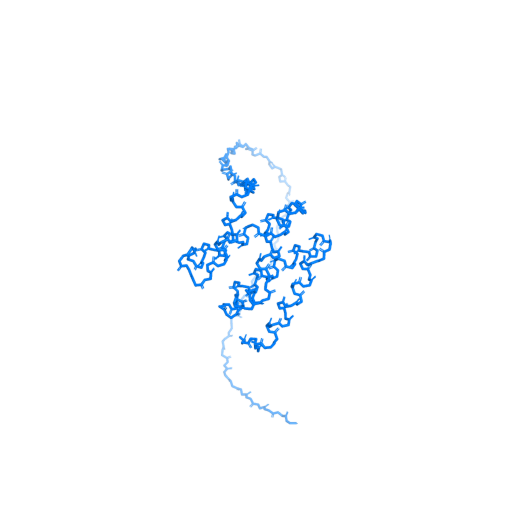 O . ARG A 1 112 ? 2.798 15.372 13.764 1.00 56.44 112 ARG A O 1
ATOM 891 N N . ALA A 1 113 ? 2.765 14.310 15.774 1.00 48.75 113 ALA A N 1
ATOM 892 C CA . ALA A 1 113 ? 3.037 15.494 16.569 1.00 48.75 113 ALA A CA 1
ATOM 893 C C . ALA A 1 113 ? 4.284 16.131 15.961 1.00 48.75 113 ALA A C 1
ATOM 895 O O . ALA A 1 113 ? 5.353 15.513 15.951 1.00 48.75 113 ALA A O 1
ATOM 896 N N . GLN A 1 114 ? 4.120 17.300 15.338 1.00 48.44 114 GLN A N 1
ATOM 897 C CA . GLN A 1 114 ? 5.265 18.064 14.892 1.00 48.44 114 GLN A CA 1
ATOM 898 C C . GLN A 1 114 ? 6.109 18.230 16.144 1.00 48.44 114 GLN A C 1
ATOM 900 O O . GLN A 1 114 ? 5.614 18.727 17.157 1.00 48.44 114 GLN A O 1
ATOM 905 N N . VAL A 1 115 ? 7.340 17.720 16.115 1.00 53.47 115 VAL A N 1
ATOM 906 C CA . VAL A 1 115 ? 8.310 18.040 17.151 1.00 53.47 115 VAL A CA 1
ATOM 907 C C . VAL A 1 115 ? 8.499 19.538 17.008 1.00 53.47 115 VAL A C 1
ATOM 909 O O . VAL A 1 115 ? 9.241 19.996 16.142 1.00 53.47 115 VAL A O 1
ATOM 912 N N . VAL A 1 116 ? 7.731 20.303 17.781 1.00 50.91 116 VAL A N 1
ATOM 913 C CA . VAL A 1 116 ? 7.957 21.722 17.977 1.00 50.91 116 VAL A CA 1
ATOM 914 C C . VAL A 1 116 ? 9.374 21.770 18.516 1.00 50.91 116 VAL A C 1
ATOM 916 O O . VAL A 1 116 ? 9.622 21.385 19.658 1.00 50.91 116 VAL A O 1
ATOM 919 N N . GLN A 1 117 ? 10.328 22.129 17.657 1.00 49.84 117 GLN A N 1
ATOM 920 C CA . GLN A 1 117 ? 11.657 22.490 18.105 1.00 49.84 117 GLN A CA 1
ATOM 921 C C . GLN A 1 117 ? 11.464 23.724 18.976 1.00 49.84 117 GLN A C 1
ATOM 923 O O . GLN A 1 117 ? 11.348 24.845 18.488 1.00 49.84 117 GLN A O 1
ATOM 928 N N . VAL A 1 118 ? 11.340 23.499 20.282 1.00 49.25 118 VAL A N 1
ATOM 929 C CA . VAL A 1 118 ? 11.417 24.566 21.264 1.00 49.25 118 VAL A CA 1
ATOM 930 C C . VAL A 1 118 ? 12.873 25.005 21.255 1.00 49.25 118 VAL A C 1
ATOM 932 O O . VAL A 1 118 ? 13.714 24.443 21.952 1.00 49.25 118 VAL A O 1
ATOM 935 N N . SER A 1 119 ? 13.188 25.989 20.420 1.00 55.38 119 SER A N 1
ATOM 936 C CA . SER A 1 119 ? 14.421 26.755 20.533 1.00 55.38 119 SER A CA 1
ATOM 937 C C . SER A 1 119 ? 14.362 27.508 21.863 1.00 55.38 119 SER A C 1
ATOM 939 O O . SER A 1 119 ? 13.819 28.607 21.932 1.00 55.38 119 SER A O 1
ATOM 941 N N . GLN A 1 120 ? 14.840 26.899 22.949 1.00 50.56 120 GLN A N 1
ATOM 942 C CA . GLN A 1 120 ? 15.037 27.600 24.217 1.00 50.56 120 GLN A CA 1
ATOM 943 C C . GLN A 1 120 ? 16.265 28.514 24.080 1.00 50.56 120 GLN A C 1
ATOM 945 O O . GLN A 1 120 ? 17.365 28.002 23.860 1.00 50.56 120 GLN A O 1
ATOM 950 N N . PRO A 1 121 ? 16.139 29.845 24.223 1.00 46.62 121 PRO A N 1
ATOM 951 C CA . PRO A 1 121 ? 17.307 30.691 24.400 1.00 46.62 121 PRO A CA 1
ATOM 952 C C . PRO A 1 121 ? 17.913 30.403 25.778 1.00 46.62 121 PRO A C 1
ATOM 954 O O . PRO A 1 121 ? 17.259 30.554 26.810 1.00 46.62 121 PRO A O 1
ATOM 957 N N . SER A 1 122 ? 19.170 29.962 25.803 1.00 44.97 122 SER A N 1
ATOM 958 C CA . SER A 1 122 ? 19.921 29.755 27.038 1.00 44.97 122 SER A CA 1
ATOM 959 C C . SER A 1 122 ? 20.187 31.100 27.719 1.00 44.97 122 SER A C 1
ATOM 961 O O . SER A 1 122 ? 21.069 31.851 27.302 1.00 44.97 122 SER A O 1
ATOM 963 N N . SER A 1 123 ? 19.463 31.413 28.789 1.00 45.53 123 SER A N 1
ATOM 964 C CA . SER A 1 123 ? 19.879 32.447 29.737 1.00 45.53 123 SER A CA 1
ATOM 965 C C . SER A 1 123 ? 20.802 31.811 30.777 1.00 45.53 123 SER A C 1
ATOM 967 O O . SER A 1 123 ? 20.336 31.210 31.741 1.00 45.53 123 SER A O 1
ATOM 969 N N . GLN A 1 124 ? 22.118 31.910 30.572 1.00 47.47 124 GLN A N 1
ATOM 970 C CA . GLN A 1 124 ? 23.104 31.631 31.621 1.00 47.47 124 GLN A CA 1
ATOM 971 C C . GLN A 1 124 ? 23.204 32.839 32.566 1.00 47.47 124 GLN A C 1
ATOM 973 O O . GLN A 1 124 ? 23.479 33.944 32.094 1.00 47.47 124 GLN A O 1
ATOM 978 N N . PRO A 1 125 ? 23.063 32.667 33.890 1.00 43.44 125 PRO A N 1
ATOM 979 C CA . PRO A 1 125 ? 23.536 33.653 34.841 1.00 43.44 125 PRO A CA 1
ATOM 980 C C . PRO A 1 125 ? 24.981 33.338 35.255 1.00 43.44 125 PRO A C 1
ATOM 982 O O . PRO A 1 125 ? 25.273 32.298 35.843 1.00 43.44 125 PRO A O 1
ATOM 985 N N . ASN A 1 126 ? 25.878 34.281 34.966 1.00 43.03 126 ASN A N 1
ATOM 986 C CA . ASN A 1 126 ? 27.217 34.378 35.547 1.00 43.03 126 ASN A CA 1
ATOM 987 C C . ASN A 1 126 ? 27.152 34.382 37.079 1.00 43.03 126 ASN A C 1
ATOM 989 O O . ASN A 1 126 ? 26.370 35.158 37.630 1.00 43.03 126 ASN A O 1
ATOM 993 N N . ARG A 1 127 ? 28.044 33.635 37.752 1.00 36.91 127 ARG A N 1
ATOM 994 C CA . ARG A 1 127 ? 28.557 33.965 39.099 1.00 36.91 127 ARG A CA 1
ATOM 995 C C . ARG A 1 127 ? 29.839 33.188 39.460 1.00 36.91 127 ARG A C 1
ATOM 997 O O . ARG A 1 127 ? 29.805 32.024 39.829 1.00 36.91 127 ARG A O 1
ATOM 1004 N N . THR A 1 128 ? 30.956 33.905 39.304 1.00 34.00 128 THR A N 1
ATOM 1005 C CA . THR A 1 128 ? 32.045 34.154 40.277 1.00 34.00 128 THR A CA 1
ATOM 1006 C C . THR A 1 128 ? 32.653 33.015 41.111 1.00 34.00 128 THR A C 1
ATOM 1008 O O . THR A 1 128 ? 32.045 32.531 42.057 1.00 34.00 128 THR A O 1
ATOM 1011 N N . ASN A 1 129 ? 33.941 32.773 40.821 1.00 37.69 129 ASN A N 1
ATOM 1012 C CA . ASN A 1 129 ? 35.103 32.571 41.703 1.00 37.69 129 ASN A CA 1
ATOM 1013 C C . ASN A 1 129 ? 34.912 31.895 43.072 1.00 37.69 129 ASN A C 1
ATOM 1015 O O . ASN A 1 129 ? 34.354 32.489 43.988 1.00 37.69 129 ASN A O 1
ATOM 1019 N N . THR A 1 130 ? 35.614 30.775 43.279 1.00 32.66 130 THR A N 1
ATOM 1020 C CA . THR A 1 130 ? 36.605 30.619 44.368 1.00 32.66 130 THR A CA 1
ATOM 1021 C C . THR A 1 130 ? 37.399 29.319 44.194 1.00 32.66 130 THR A C 1
ATOM 1023 O O . THR A 1 130 ? 36.838 28.241 44.038 1.00 32.66 130 THR A O 1
ATOM 1026 N N . LEU A 1 131 ? 38.727 29.440 44.216 1.00 36.50 131 LEU A N 1
ATOM 1027 C CA . LEU A 1 131 ? 39.704 28.351 44.265 1.00 36.50 131 LEU A CA 1
ATOM 1028 C C . LEU A 1 131 ? 40.413 28.4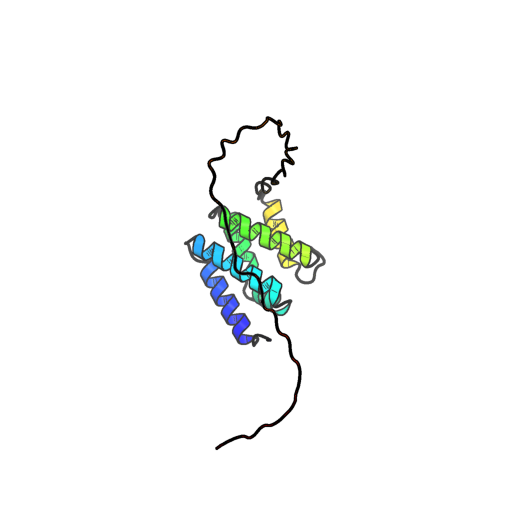34 45.627 1.00 36.50 131 LEU A C 1
ATOM 1030 O O . LEU A 1 131 ? 40.718 29.550 46.052 1.00 36.50 131 LEU A O 1
ATOM 1034 N N . PRO A 1 132 ? 40.809 27.311 46.244 1.00 37.50 132 PRO A N 1
ATOM 1035 C CA . PRO A 1 132 ? 42.029 27.298 47.035 1.00 37.50 132 PRO A CA 1
ATOM 1036 C C . PRO A 1 132 ? 43.060 26.354 46.409 1.00 37.50 132 PRO A C 1
ATOM 1038 O O . PRO A 1 132 ? 42.853 25.148 46.293 1.00 37.50 132 PRO A O 1
ATOM 1041 N N . LYS A 1 133 ? 44.193 26.946 46.023 1.00 36.19 133 LYS A N 1
ATOM 1042 C CA . LYS A 1 133 ? 45.466 26.275 45.738 1.00 36.19 133 LYS A CA 1
ATOM 1043 C C . LYS A 1 133 ? 46.003 25.598 47.007 1.00 36.19 133 LYS A C 1
ATOM 1045 O O . LYS A 1 133 ? 46.004 26.214 48.072 1.00 36.19 133 LYS A O 1
ATOM 1050 N N . ARG A 1 134 ? 46.574 24.402 46.861 1.00 35.00 134 ARG A N 1
ATOM 1051 C CA . ARG A 1 134 ? 47.794 24.018 47.582 1.00 35.00 134 ARG A CA 1
ATOM 1052 C C . ARG A 1 134 ? 48.791 23.441 46.593 1.00 35.00 134 ARG A C 1
ATOM 1054 O O . ARG A 1 134 ? 48.446 22.603 45.768 1.00 35.00 134 ARG A O 1
ATOM 1061 N N . ASP A 1 135 ? 49.987 23.986 46.706 1.00 37.44 135 ASP A N 1
ATOM 1062 C CA . ASP A 1 135 ? 51.165 23.810 45.879 1.00 37.44 135 ASP A CA 1
ATOM 1063 C C . ASP A 1 135 ? 51.698 22.376 45.854 1.00 37.44 135 ASP A C 1
ATOM 1065 O O . ASP A 1 135 ? 51.771 21.725 46.897 1.00 37.44 135 ASP A O 1
ATOM 1069 N N . GLN A 1 136 ? 52.150 21.937 44.677 1.00 33.97 136 GLN A N 1
ATOM 1070 C CA . GLN A 1 136 ? 53.533 21.501 44.444 1.00 33.97 136 GLN A CA 1
ATOM 1071 C C . GLN A 1 136 ? 53.744 21.210 42.949 1.00 33.97 136 GLN A C 1
ATOM 1073 O O . GLN A 1 136 ? 53.020 20.428 42.349 1.00 33.97 136 GLN A O 1
ATOM 1078 N N . ASP A 1 137 ? 54.752 21.853 42.375 1.00 37.28 137 ASP A N 1
ATOM 1079 C CA . ASP A 1 137 ? 55.330 21.638 41.043 1.00 37.28 137 ASP A CA 1
ATOM 1080 C C . ASP A 1 137 ? 56.790 22.141 41.138 1.00 37.28 137 ASP A C 1
ATOM 1082 O O . ASP A 1 137 ? 57.056 22.974 42.018 1.00 37.28 137 ASP A O 1
ATOM 1086 N N . PRO A 1 138 ? 57.728 21.843 40.211 1.00 58.91 138 PRO A N 1
ATOM 1087 C CA . PRO A 1 138 ? 57.855 20.768 39.200 1.00 58.91 138 PRO A CA 1
ATOM 1088 C C . PRO A 1 138 ? 59.340 20.217 39.266 1.00 58.91 138 PRO A C 1
ATOM 1090 O O . PRO A 1 138 ? 59.880 20.289 40.372 1.00 58.91 138 PRO A O 1
ATOM 1093 N N . PRO A 1 139 ? 60.103 19.731 38.235 1.00 47.75 139 PRO A N 1
ATOM 1094 C CA . PRO A 1 139 ? 59.912 19.764 36.777 1.00 47.75 139 PRO A CA 1
ATOM 1095 C C . PRO A 1 139 ? 60.495 18.522 36.021 1.00 47.75 139 PRO A C 1
ATOM 1097 O O . PRO A 1 139 ? 60.413 17.415 36.540 1.00 47.75 139 PRO A O 1
ATOM 1100 N N . PRO A 1 140 ? 60.964 18.617 34.758 1.00 45.47 140 PRO A N 1
ATOM 1101 C CA . PRO A 1 140 ? 60.175 18.253 33.581 1.00 45.47 140 PRO A CA 1
ATOM 1102 C C . PRO A 1 140 ? 60.906 17.232 32.685 1.00 45.47 140 PRO A C 1
ATOM 1104 O O . PRO A 1 140 ? 62.128 17.148 32.713 1.00 45.47 140 PRO A O 1
ATOM 1107 N N . TYR A 1 141 ? 60.215 16.566 31.759 1.00 30.59 141 TYR A N 1
ATOM 1108 C CA . TYR A 1 141 ? 60.902 16.105 30.547 1.00 30.59 141 TYR A CA 1
ATOM 1109 C C . TYR A 1 141 ? 60.131 16.514 29.303 1.00 30.59 141 TYR A C 1
ATOM 1111 O O . TYR A 1 141 ? 59.004 16.107 29.038 1.00 30.59 141 TYR A O 1
ATOM 1119 N N . ARG A 1 142 ? 60.792 17.423 28.594 1.00 41.00 142 ARG A N 1
ATOM 1120 C CA . ARG A 1 142 ? 60.464 17.983 27.300 1.00 41.00 142 ARG A CA 1
ATOM 1121 C C . ARG A 1 142 ? 61.222 17.189 26.233 1.00 41.00 142 ARG A C 1
ATOM 1123 O O . ARG A 1 142 ? 62.424 17.011 26.371 1.00 41.00 142 ARG A O 1
ATOM 1130 N N . HIS A 1 143 ? 60.482 16.842 25.183 1.00 39.84 143 HIS A N 1
ATOM 1131 C CA . HIS A 1 143 ? 60.860 16.793 23.764 1.00 39.84 143 HIS A CA 1
ATOM 1132 C C . HIS A 1 143 ? 62.005 15.881 23.311 1.00 39.84 143 HIS A C 1
ATOM 1134 O O . HIS A 1 143 ? 63.153 16.079 23.685 1.00 39.84 143 HIS A O 1
ATOM 1140 N N . ALA A 1 144 ? 61.713 15.055 22.305 1.00 35.09 144 ALA A N 1
ATOM 1141 C CA . ALA A 1 144 ? 62.447 15.131 21.040 1.00 35.09 144 ALA A CA 1
ATOM 1142 C C . ALA A 1 144 ? 61.617 14.512 19.905 1.00 35.09 144 ALA A C 1
ATOM 1144 O O . ALA A 1 144 ? 61.502 13.298 19.771 1.00 35.09 144 ALA A O 1
ATOM 1145 N N . GLU A 1 145 ? 61.046 15.390 19.086 1.00 42.06 145 GLU A N 1
ATOM 1146 C CA . GLU A 1 145 ? 60.769 15.129 17.680 1.00 42.06 145 GLU A CA 1
ATOM 1147 C C . GLU A 1 145 ? 62.112 15.003 16.949 1.00 42.06 145 GLU A C 1
ATOM 1149 O O . GLU A 1 145 ? 62.953 15.896 17.051 1.00 42.06 145 GLU A O 1
ATOM 1154 N N . VAL A 1 146 ? 62.316 13.911 16.211 1.00 38.09 146 VAL A N 1
ATOM 1155 C CA . VAL A 1 146 ? 63.337 13.832 15.160 1.00 38.09 146 VAL A CA 1
ATOM 1156 C C . VAL A 1 146 ? 62.692 13.188 13.940 1.00 38.09 146 VAL A C 1
ATOM 1158 O O . VAL A 1 146 ? 62.390 11.998 13.916 1.00 38.09 146 VAL A O 1
ATOM 1161 N N . ALA A 1 147 ? 62.457 14.022 12.933 1.00 43.47 147 ALA A N 1
ATOM 1162 C CA . ALA A 1 147 ? 62.153 13.621 11.572 1.00 43.47 147 ALA A CA 1
ATOM 1163 C C . ALA A 1 147 ? 63.359 12.925 10.924 1.00 43.47 147 ALA A C 1
ATOM 1165 O O . ALA A 1 147 ? 64.490 13.318 11.197 1.00 43.47 147 ALA A O 1
ATOM 1166 N N . GLN A 1 148 ? 63.117 12.010 9.977 1.00 38.75 148 GLN A N 1
ATOM 1167 C CA . GLN A 1 148 ? 63.845 11.969 8.702 1.00 38.75 148 GLN A CA 1
ATOM 1168 C C . GLN A 1 148 ? 63.188 11.032 7.673 1.00 38.75 148 GLN A C 1
ATOM 1170 O O . GLN A 1 148 ? 62.399 10.148 7.986 1.00 38.75 148 GLN A O 1
ATOM 1175 N N . LYS A 1 149 ? 63.479 11.368 6.419 1.00 32.41 149 LYS A N 1
ATOM 1176 C CA . LYS A 1 149 ? 62.818 11.092 5.138 1.00 32.41 149 LYS A CA 1
ATOM 1177 C C . LYS A 1 149 ? 63.574 10.001 4.357 1.00 32.41 149 LYS A C 1
ATOM 1179 O O . LYS A 1 149 ? 64.751 9.807 4.634 1.00 32.41 149 LYS A O 1
ATOM 1184 N N . ALA A 1 150 ? 62.923 9.486 3.299 1.00 35.44 150 ALA A N 1
ATOM 1185 C CA . ALA A 1 150 ? 63.466 8.693 2.172 1.00 35.44 150 ALA A CA 1
ATOM 1186 C C . ALA A 1 150 ? 63.748 7.205 2.504 1.00 35.44 150 ALA A C 1
ATOM 1188 O O . ALA A 1 150 ? 64.113 6.891 3.622 1.00 35.44 150 ALA A O 1
ATOM 1189 N N . GLU A 1 151 ? 63.552 6.203 1.640 1.00 35.75 151 GLU A N 1
ATOM 1190 C CA . GLU A 1 151 ? 63.413 6.147 0.181 1.00 35.75 151 GLU A CA 1
ATOM 1191 C C . GLU A 1 151 ? 62.845 4.775 -0.265 1.00 35.75 151 GLU A C 1
ATOM 1193 O O . GLU A 1 151 ? 62.564 3.889 0.535 1.00 35.75 151 GLU A O 1
ATOM 1198 N N . SER A 1 152 ? 62.657 4.658 -1.575 1.00 36.38 152 SER A N 1
ATOM 1199 C CA . SER A 1 152 ? 61.994 3.650 -2.408 1.00 36.38 152 SER A CA 1
ATOM 1200 C C . SER A 1 152 ? 62.547 2.210 -2.458 1.00 36.38 152 SER A C 1
ATOM 1202 O O . SER A 1 152 ? 63.747 1.994 -2.349 1.00 36.38 152 SER A O 1
ATOM 1204 N N . ASN A 1 153 ? 61.647 1.308 -2.896 1.00 36.72 153 ASN A N 1
ATOM 1205 C CA . ASN A 1 153 ? 61.840 0.060 -3.668 1.00 36.72 153 ASN A CA 1
ATOM 1206 C C . ASN A 1 153 ? 62.516 -1.160 -3.010 1.00 36.72 153 ASN A C 1
ATOM 1208 O O . ASN A 1 153 ? 63.720 -1.175 -2.798 1.00 36.72 153 ASN A O 1
ATOM 1212 N N . THR A 1 154 ? 61.787 -2.283 -2.905 1.00 38.56 154 THR A N 1
ATOM 1213 C CA . THR A 1 154 ? 61.871 -3.451 -3.827 1.00 38.56 154 THR A CA 1
ATOM 1214 C C . THR A 1 154 ? 60.981 -4.618 -3.350 1.00 38.56 154 THR A C 1
ATOM 1216 O O . THR A 1 154 ? 60.891 -4.906 -2.163 1.00 38.56 154 THR A O 1
ATOM 1219 N N . VAL A 1 155 ? 60.306 -5.277 -4.299 1.00 43.84 155 VAL A N 1
ATOM 1220 C CA . VAL A 1 155 ? 59.615 -6.583 -4.167 1.00 43.84 155 VAL A CA 1
ATOM 1221 C C . VAL A 1 155 ? 60.674 -7.690 -4.370 1.00 43.84 155 VAL A C 1
ATOM 1223 O O . VAL A 1 155 ? 61.614 -7.452 -5.134 1.00 43.84 155 VAL A O 1
ATOM 1226 N N . PRO A 1 156 ? 60.578 -8.870 -3.721 1.00 53.84 156 PRO A N 1
ATOM 1227 C CA . PRO A 1 156 ? 60.079 -10.024 -4.473 1.00 53.84 156 PRO A CA 1
ATOM 1228 C C . PRO A 1 156 ? 59.151 -10.987 -3.711 1.00 53.84 156 PRO A C 1
ATOM 1230 O O . PRO A 1 156 ? 59.205 -11.180 -2.499 1.00 53.84 156 PRO A O 1
ATOM 1233 N N . GLU A 1 157 ? 58.312 -11.590 -4.543 1.00 45.56 157 GLU A N 1
ATOM 1234 C CA . GLU A 1 157 ? 57.535 -12.820 -4.428 1.00 45.56 157 GLU A CA 1
ATOM 1235 C C . GLU A 1 157 ? 58.387 -14.027 -3.987 1.00 45.56 157 GLU A C 1
ATOM 1237 O O . GLU A 1 157 ? 59.505 -14.197 -4.469 1.00 45.56 157 GLU A O 1
ATOM 1242 N N . SER A 1 158 ? 57.837 -14.895 -3.129 1.00 51.06 158 SER A N 1
ATOM 1243 C CA . SER A 1 158 ? 58.347 -16.257 -2.936 1.00 51.06 158 SER A CA 1
ATOM 1244 C C . SER A 1 158 ? 57.201 -17.259 -2.870 1.00 51.06 158 SER A C 1
ATOM 1246 O O . SER A 1 158 ? 56.242 -17.107 -2.111 1.00 51.06 158 SER A O 1
ATOM 1248 N N . ARG A 1 159 ? 57.364 -18.250 -3.739 1.00 50.34 159 ARG A N 1
ATOM 1249 C CA . ARG A 1 159 ? 56.649 -19.509 -3.905 1.00 50.34 159 ARG A CA 1
ATOM 1250 C C . ARG A 1 159 ? 56.996 -20.502 -2.799 1.00 50.34 159 ARG A C 1
ATOM 1252 O O . ARG A 1 159 ? 58.130 -20.414 -2.279 1.00 50.34 159 ARG A O 1
#

Radius of gyration: 30.41 Å; chains: 1; bounding box: 78×54×62 Å

Organism: Cicer arietinum (NCBI:txid3827)

Sequence (159 aa):
MLVPGWKAKDVVKAIKKRLGNKNPNTQLYAVMLLEMLMNNIGDHIHQQVIDAEIIPILVKIVKKKSDLPVRERIFLLLDATQTSLGGASGKFPQYYKAYYDLVSAGVQFPQRAQVVQVSQPSSQPNRTNTLPKRDQDPPPYRHAEVAQKAESNTVPESR